Protein AF-A0A379TBE5-F1 (afdb_monomer)

Structure (mmCIF, N/CA/C/O backbone):
data_AF-A0A379TBE5-F1
#
_entry.id   AF-A0A379TBE5-F1
#
loop_
_atom_site.group_PDB
_atom_site.id
_atom_site.type_symbol
_atom_site.label_atom_id
_atom_site.label_alt_id
_atom_site.label_comp_id
_atom_site.label_asym_id
_atom_site.label_entity_id
_atom_site.label_seq_id
_atom_site.pdbx_PDB_ins_code
_atom_site.Cartn_x
_atom_site.Cartn_y
_atom_site.Cartn_z
_atom_site.occupancy
_atom_site.B_iso_or_equiv
_atom_site.auth_seq_id
_atom_site.auth_comp_id
_atom_site.auth_asym_id
_atom_site.auth_atom_id
_atom_site.pdbx_PDB_model_num
ATOM 1 N N . MET A 1 1 ? 8.022 28.001 19.958 1.00 60.09 1 MET A N 1
ATOM 2 C CA . MET A 1 1 ? 8.919 27.597 18.843 1.00 60.09 1 MET A CA 1
ATOM 3 C C . MET A 1 1 ? 9.074 26.079 18.660 1.00 60.09 1 MET A C 1
ATOM 5 O O . MET A 1 1 ? 9.255 25.662 17.524 1.00 60.09 1 MET A O 1
ATOM 9 N N . LYS A 1 2 ? 8.968 25.237 19.708 1.00 61.66 2 LYS A N 1
ATOM 10 C CA . LYS A 1 2 ? 9.006 23.761 19.568 1.00 61.66 2 LYS A CA 1
ATOM 11 C C . LYS A 1 2 ? 7.801 23.167 18.812 1.00 61.66 2 LYS A C 1
ATOM 13 O O . LYS A 1 2 ? 8.003 22.274 18.000 1.00 61.66 2 LYS A O 1
ATOM 18 N N . THR A 1 3 ? 6.589 23.687 19.021 1.00 72.38 3 THR A N 1
ATOM 19 C CA . THR A 1 3 ? 5.361 23.208 18.349 1.00 72.38 3 THR A CA 1
ATOM 20 C C . THR A 1 3 ? 5.411 23.435 16.835 1.00 72.38 3 THR A C 1
ATOM 22 O O . THR A 1 3 ? 5.317 22.480 16.076 1.00 72.38 3 THR A O 1
ATOM 25 N N . ARG A 1 4 ? 5.759 24.658 16.406 1.00 70.94 4 ARG A N 1
ATOM 26 C CA . ARG A 1 4 ? 5.875 25.039 14.985 1.00 70.94 4 ARG A CA 1
ATOM 27 C C . ARG A 1 4 ? 6.905 24.213 14.195 1.00 70.94 4 ARG A C 1
ATOM 29 O O . ARG A 1 4 ? 6.719 23.963 13.013 1.00 70.94 4 ARG A O 1
ATOM 36 N N . ARG A 1 5 ? 7.993 23.760 14.839 1.00 69.00 5 ARG A N 1
ATOM 37 C CA . ARG A 1 5 ? 8.977 22.855 14.207 1.00 69.00 5 ARG A CA 1
ATOM 38 C C . ARG A 1 5 ? 8.442 21.430 14.038 1.00 69.00 5 ARG A C 1
ATOM 40 O O . ARG A 1 5 ? 8.743 20.806 13.029 1.00 69.00 5 ARG A O 1
ATOM 47 N N . ARG A 1 6 ? 7.666 20.922 15.003 1.00 68.56 6 ARG A N 1
ATOM 48 C CA . ARG A 1 6 ? 7.034 19.593 14.909 1.00 68.56 6 ARG A CA 1
ATOM 49 C C . ARG A 1 6 ? 5.946 19.559 13.840 1.00 68.56 6 ARG A C 1
ATOM 51 O O . ARG A 1 6 ? 5.897 18.607 13.074 1.00 68.56 6 ARG A O 1
ATOM 58 N N . GLU A 1 7 ? 5.133 20.608 13.766 1.00 66.75 7 GLU A N 1
ATOM 59 C CA . GLU A 1 7 ? 4.106 20.775 12.728 1.00 66.75 7 GLU A CA 1
ATOM 60 C C . GLU A 1 7 ? 4.739 20.738 11.331 1.00 66.75 7 GLU A C 1
ATOM 62 O O . GLU A 1 7 ? 4.389 19.891 10.515 1.00 66.75 7 GLU A O 1
ATOM 67 N N . MET A 1 8 ? 5.785 21.541 11.111 1.00 62.34 8 MET A N 1
ATOM 68 C CA . MET A 1 8 ? 6.522 21.574 9.844 1.00 62.34 8 MET A CA 1
ATOM 69 C C . MET A 1 8 ? 7.164 20.221 9.482 1.00 62.34 8 MET A C 1
ATOM 71 O O . MET A 1 8 ? 7.139 19.809 8.326 1.00 62.34 8 MET A O 1
ATOM 75 N N . GLN A 1 9 ? 7.723 19.493 10.455 1.00 62.62 9 GLN A N 1
ATOM 76 C CA . GLN A 1 9 ? 8.281 18.153 10.214 1.00 62.62 9 GLN A CA 1
ATOM 77 C C . GLN A 1 9 ? 7.206 17.132 9.816 1.00 62.62 9 GLN A C 1
ATOM 79 O O . GLN A 1 9 ? 7.456 16.282 8.961 1.00 62.62 9 GLN A O 1
ATOM 84 N N . SER A 1 10 ? 6.019 17.227 10.415 1.00 64.31 10 SER A N 1
ATOM 85 C CA . SER A 1 10 ? 4.872 16.373 10.099 1.00 64.31 10 SER A CA 1
ATOM 86 C C . SER A 1 10 ? 4.336 16.642 8.691 1.00 64.31 10 SER A C 1
ATOM 88 O O . SER A 1 10 ? 4.044 15.704 7.948 1.00 64.31 10 SER A O 1
ATOM 90 N N . GLU A 1 11 ? 4.254 17.913 8.290 1.00 60.50 11 GLU A N 1
ATOM 91 C CA . GLU A 1 11 ? 3.841 18.319 6.941 1.00 60.50 11 GLU A CA 1
ATOM 92 C C . GLU A 1 11 ? 4.806 17.802 5.867 1.00 60.50 11 GLU A C 1
ATOM 94 O O . GLU A 1 11 ? 4.367 17.240 4.864 1.00 60.50 11 GLU A O 1
ATOM 99 N N . ILE A 1 12 ? 6.120 17.907 6.102 1.00 65.31 12 ILE A N 1
ATOM 100 C CA . ILE A 1 12 ? 7.146 17.402 5.175 1.00 65.31 12 ILE A CA 1
ATOM 101 C C . ILE A 1 12 ? 7.048 15.878 5.021 1.00 65.31 12 ILE A C 1
ATOM 103 O O . ILE A 1 12 ? 7.088 15.369 3.900 1.00 65.31 12 ILE A O 1
ATOM 107 N N . GLN A 1 13 ? 6.887 15.139 6.125 1.00 67.62 13 GLN A N 1
ATOM 108 C CA . GLN A 1 13 ? 6.728 13.680 6.074 1.00 67.62 13 GLN A CA 1
ATOM 109 C C . GLN A 1 13 ? 5.447 13.269 5.344 1.00 67.62 13 GLN A C 1
ATOM 111 O O . GLN A 1 13 ? 5.480 12.367 4.508 1.00 67.62 13 GLN A O 1
ATOM 116 N N . SER A 1 14 ? 4.340 13.969 5.599 1.00 69.06 14 SER A N 1
ATOM 117 C CA . SER A 1 14 ? 3.058 13.719 4.928 1.00 69.06 14 SER A CA 1
ATOM 118 C C . SER A 1 14 ? 3.145 13.998 3.423 1.00 69.06 14 SER A C 1
ATOM 120 O O . SER A 1 14 ? 2.638 13.216 2.618 1.00 69.06 14 SER A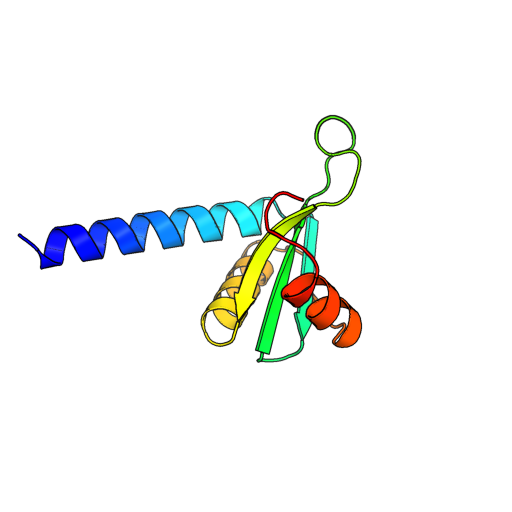 O 1
ATOM 122 N N . GLY A 1 15 ? 3.842 15.070 3.029 1.00 74.00 15 GLY A N 1
ATOM 123 C CA . GLY A 1 15 ? 4.099 15.402 1.626 1.00 74.00 15 GLY A CA 1
ATOM 124 C C . GLY A 1 15 ? 4.976 14.367 0.915 1.00 74.00 15 GLY A C 1
ATOM 125 O O . GLY A 1 15 ? 4.657 13.955 -0.200 1.00 74.00 15 GLY A O 1
ATOM 126 N N . SER A 1 16 ? 6.037 13.896 1.577 1.00 84.69 16 SER A N 1
ATOM 127 C CA . SER A 1 16 ? 6.929 12.850 1.054 1.00 84.69 16 SER A CA 1
ATOM 128 C C . SER A 1 16 ? 6.204 11.512 0.849 1.00 84.69 16 SER A C 1
ATOM 130 O O . SER A 1 16 ? 6.352 10.860 -0.190 1.00 84.69 16 SER A O 1
ATOM 132 N N . LEU A 1 17 ? 5.341 11.137 1.798 1.00 89.50 17 LEU A N 1
ATOM 133 C CA . LEU A 1 17 ? 4.504 9.945 1.684 1.00 89.50 17 LEU A CA 1
ATOM 134 C C . LEU A 1 17 ? 3.541 10.060 0.503 1.00 89.50 17 LEU A C 1
ATOM 136 O O . LEU A 1 17 ? 3.503 9.172 -0.345 1.00 89.50 17 LEU A O 1
ATOM 140 N N . ALA A 1 18 ? 2.793 11.163 0.409 1.00 91.75 18 ALA A N 1
ATOM 141 C CA . ALA A 1 18 ? 1.837 11.361 -0.676 1.00 91.75 18 ALA A CA 1
ATOM 142 C C . ALA A 1 18 ? 2.510 11.322 -2.055 1.00 91.75 18 ALA A C 1
ATOM 144 O O . ALA A 1 18 ? 1.942 10.777 -3.001 1.00 91.75 18 ALA A O 1
ATOM 145 N N . GLN A 1 19 ? 3.727 11.858 -2.166 1.00 93.75 19 GLN A N 1
ATOM 146 C CA . GLN A 1 19 ? 4.514 11.779 -3.391 1.00 93.75 19 GLN A CA 1
ATOM 147 C C . GLN A 1 19 ? 4.899 10.336 -3.737 1.00 93.75 19 GLN A C 1
ATOM 149 O O . GLN A 1 19 ? 4.754 9.928 -4.888 1.00 93.75 19 GLN A O 1
ATOM 154 N N . SER A 1 20 ? 5.324 9.553 -2.744 1.00 94.12 20 SER A N 1
ATOM 155 C CA . SER A 1 20 ? 5.687 8.144 -2.934 1.00 94.12 20 SER A CA 1
ATOM 156 C C . SER A 1 20 ? 4.489 7.305 -3.395 1.00 94.12 20 SER A C 1
ATOM 158 O O . SER A 1 20 ? 4.610 6.502 -4.319 1.00 94.12 20 SER A O 1
ATOM 160 N N . VAL A 1 21 ? 3.301 7.544 -2.824 1.00 96.06 21 VAL A N 1
ATOM 161 C CA . VAL A 1 21 ? 2.061 6.870 -3.250 1.00 96.06 21 VAL A CA 1
ATOM 162 C C . VAL A 1 21 ? 1.708 7.225 -4.697 1.00 96.06 21 VAL A C 1
ATOM 164 O O . VAL A 1 21 ? 1.396 6.338 -5.482 1.00 96.06 21 VAL A O 1
ATOM 167 N N . LYS A 1 22 ? 1.807 8.501 -5.091 1.00 95.25 22 LYS A N 1
ATOM 168 C CA . LYS A 1 22 ? 1.510 8.944 -6.469 1.00 95.25 22 LYS A CA 1
ATOM 169 C C . LYS A 1 22 ? 2.449 8.361 -7.524 1.00 95.25 22 LYS A C 1
ATOM 171 O O . LYS A 1 22 ? 2.059 8.239 -8.677 1.00 95.25 22 LYS A O 1
ATOM 176 N N . GLN A 1 23 ? 3.684 8.048 -7.144 1.00 94.19 23 GLN A N 1
ATOM 177 C CA . GLN A 1 23 ? 4.673 7.416 -8.022 1.00 94.19 23 GLN A CA 1
ATOM 178 C C . GLN A 1 23 ? 4.526 5.893 -8.088 1.00 94.19 23 GLN A C 1
ATOM 180 O O . GLN A 1 23 ? 5.219 5.238 -8.865 1.00 94.19 23 GLN A O 1
ATOM 185 N N . SER A 1 24 ? 3.658 5.319 -7.257 1.00 96.56 24 SER A N 1
ATOM 186 C CA . SER A 1 24 ? 3.463 3.878 -7.209 1.00 96.56 24 SER A CA 1
ATOM 187 C C . SER A 1 24 ? 2.682 3.404 -8.423 1.00 96.56 24 SER A C 1
ATOM 189 O O . SER A 1 24 ? 1.700 4.019 -8.824 1.00 96.56 24 SER A O 1
ATOM 191 N N . VAL A 1 25 ? 3.092 2.270 -8.976 1.00 96.31 25 VAL A N 1
ATOM 192 C CA . VAL A 1 25 ? 2.351 1.590 -10.043 1.00 96.31 25 VAL A CA 1
ATOM 193 C C . VAL A 1 25 ? 1.176 0.792 -9.484 1.00 96.31 25 VAL A C 1
ATOM 195 O O . VAL A 1 25 ? 0.185 0.592 -10.178 1.00 96.31 25 VAL A O 1
ATOM 198 N N . ALA A 1 26 ? 1.279 0.347 -8.230 1.00 97.38 26 ALA A N 1
ATOM 199 C CA . ALA A 1 26 ? 0.218 -0.337 -7.506 1.00 97.38 26 ALA A CA 1
ATOM 200 C C . ALA A 1 26 ? 0.438 -0.239 -5.993 1.00 97.38 26 ALA A C 1
ATOM 202 O O . ALA A 1 26 ? 1.568 -0.099 -5.518 1.00 97.38 26 ALA A O 1
ATOM 203 N N . VAL A 1 27 ? -0.646 -0.374 -5.236 1.00 97.88 27 VAL A N 1
ATOM 204 C CA . VAL A 1 27 ? -0.618 -0.538 -3.781 1.00 97.88 27 VAL A CA 1
ATOM 205 C C . VAL A 1 27 ? -1.151 -1.919 -3.429 1.00 97.88 27 VAL A C 1
ATOM 207 O O . VAL A 1 27 ? -2.264 -2.265 -3.810 1.00 97.88 27 VAL A O 1
ATOM 210 N N . VAL A 1 28 ? -0.385 -2.703 -2.676 1.00 97.88 28 VAL A N 1
ATOM 211 C CA . VAL A 1 28 ? -0.827 -3.995 -2.136 1.00 97.88 28 VAL A CA 1
ATOM 212 C C . VAL A 1 28 ? -1.276 -3.795 -0.695 1.00 97.88 28 VAL A C 1
ATOM 214 O O . VAL A 1 28 ? -0.543 -3.204 0.100 1.00 97.88 28 VAL A O 1
ATOM 217 N N . ARG A 1 29 ? -2.469 -4.280 -0.337 1.00 97.94 29 ARG A N 1
ATOM 218 C CA . ARG A 1 29 ? -3.023 -4.121 1.015 1.00 97.94 29 ARG A CA 1
ATOM 219 C C . ARG A 1 29 ? -3.368 -5.442 1.699 1.00 97.94 29 ARG A C 1
ATOM 221 O O . ARG A 1 29 ? -3.860 -6.375 1.066 1.00 97.94 29 ARG A O 1
ATOM 228 N N . ASN A 1 30 ? -3.190 -5.454 3.019 1.00 96.94 30 ASN A N 1
ATOM 229 C CA . ASN A 1 30 ? -3.883 -6.337 3.957 1.00 96.94 30 ASN A CA 1
ATOM 230 C C . ASN A 1 30 ? -4.952 -5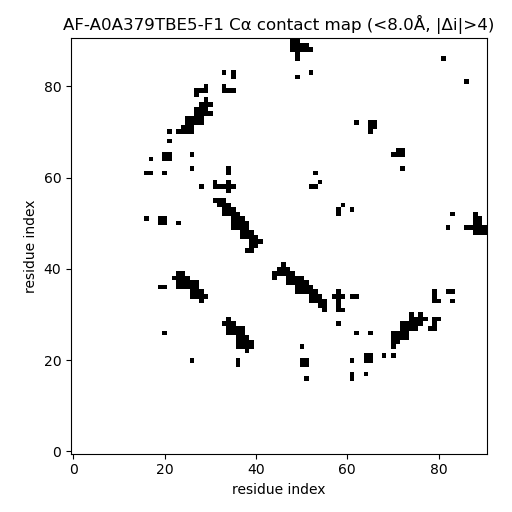.470 4.649 1.00 96.94 30 ASN A C 1
ATOM 232 O O . ASN A 1 30 ? -4.558 -4.512 5.329 1.00 96.94 30 ASN A O 1
ATOM 236 N N . PRO A 1 31 ? -6.259 -5.737 4.453 1.00 90.31 31 PRO A N 1
ATOM 237 C CA . PRO A 1 31 ? -7.338 -4.851 4.884 1.00 90.31 31 PRO A CA 1
ATOM 238 C C . PRO A 1 31 ? -7.142 -4.299 6.292 1.00 90.31 31 PRO A C 1
ATOM 240 O O . PRO A 1 31 ? -6.881 -5.043 7.231 1.00 90.31 31 PRO A O 1
ATOM 243 N N . THR A 1 32 ? -7.267 -2.978 6.426 1.00 77.12 32 THR A N 1
ATOM 244 C CA . THR A 1 32 ? -7.165 -2.208 7.683 1.00 77.12 32 THR A CA 1
ATOM 245 C C . THR A 1 32 ? -5.820 -2.246 8.422 1.00 77.12 32 THR A C 1
ATOM 247 O O . THR A 1 32 ? -5.639 -1.471 9.356 1.00 77.12 32 THR A O 1
ATOM 250 N N . HIS A 1 33 ? -4.858 -3.072 7.994 1.00 91.88 33 HIS A N 1
ATOM 251 C CA . HIS A 1 33 ? -3.621 -3.305 8.743 1.00 91.88 33 HIS A CA 1
ATOM 252 C C . HIS A 1 33 ? -2.365 -2.814 8.034 1.00 91.88 33 HIS A C 1
ATOM 254 O O . HIS A 1 33 ? -1.496 -2.244 8.685 1.00 91.88 33 HIS A O 1
ATOM 260 N N . ILE A 1 34 ? -2.227 -3.068 6.730 1.00 96.81 34 ILE A N 1
ATOM 261 C CA . ILE A 1 34 ? -0.977 -2.827 5.998 1.00 96.81 34 ILE A CA 1
ATOM 262 C C . ILE A 1 34 ? -1.289 -2.315 4.597 1.00 96.81 34 ILE A C 1
ATOM 264 O O . ILE A 1 34 ? -2.152 -2.867 3.913 1.00 96.81 34 ILE A O 1
ATOM 268 N N . ALA A 1 35 ? -0.527 -1.319 4.148 1.00 97.75 35 ALA A N 1
ATOM 269 C CA . ALA A 1 35 ? -0.449 -0.929 2.747 1.00 97.75 35 ALA A CA 1
ATOM 270 C C . ALA A 1 35 ? 1.017 -0.802 2.316 1.00 97.75 35 ALA A C 1
ATOM 272 O O . ALA A 1 35 ? 1.823 -0.167 3.002 1.00 97.75 35 ALA A O 1
ATOM 273 N N . VAL A 1 36 ? 1.354 -1.390 1.170 1.00 97.75 36 VAL A N 1
ATOM 274 C CA . VAL A 1 36 ? 2.688 -1.348 0.565 1.00 97.75 36 VAL A CA 1
ATOM 275 C C . VAL A 1 36 ? 2.586 -0.758 -0.833 1.00 97.75 36 VAL A C 1
ATOM 277 O O . VAL A 1 36 ? 1.809 -1.221 -1.661 1.00 97.75 36 VAL A O 1
ATOM 280 N N . CYS A 1 37 ? 3.386 0.266 -1.089 1.00 97.75 37 CYS A N 1
ATOM 281 C CA . CYS A 1 37 ? 3.466 0.993 -2.344 1.00 97.75 37 CYS A CA 1
ATOM 282 C C . CYS A 1 37 ? 4.583 0.415 -3.213 1.00 97.75 37 CYS A C 1
ATOM 284 O O . CYS A 1 37 ? 5.755 0.469 -2.829 1.00 97.75 37 CYS A O 1
ATOM 286 N N . LEU A 1 38 ? 4.225 -0.121 -4.378 1.00 96.56 38 LEU A N 1
ATOM 287 C CA . LEU A 1 38 ? 5.169 -0.691 -5.332 1.00 96.56 38 LEU A CA 1
ATOM 288 C C . LEU A 1 38 ? 5.461 0.306 -6.448 1.00 96.56 38 LEU A C 1
ATOM 290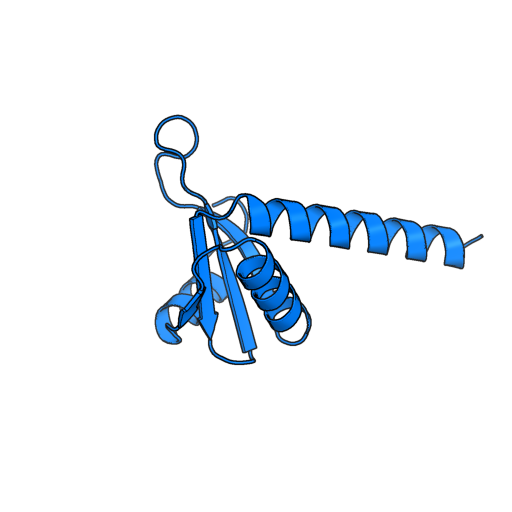 O O . LEU A 1 38 ? 4.545 0.856 -7.057 1.00 96.56 38 LEU A O 1
ATOM 294 N N . GLY A 1 39 ? 6.741 0.510 -6.732 1.00 94.94 39 GLY A N 1
ATOM 295 C CA . GLY A 1 39 ? 7.238 1.282 -7.862 1.00 94.94 39 GLY A CA 1
ATOM 296 C C . GLY A 1 39 ? 7.858 0.368 -8.906 1.00 94.94 39 GLY A C 1
ATOM 297 O O . GLY A 1 39 ? 8.440 -0.663 -8.574 1.00 94.94 39 GLY A O 1
ATOM 298 N N . TYR A 1 40 ? 7.740 0.756 -10.170 1.00 93.56 40 TYR A N 1
ATOM 299 C CA . TYR A 1 40 ? 8.416 0.105 -11.283 1.00 93.56 40 TYR A CA 1
ATOM 300 C C . TYR A 1 40 ? 8.601 1.116 -12.414 1.00 93.56 40 TYR A C 1
ATOM 302 O O . TYR A 1 40 ? 7.670 1.849 -12.749 1.00 93.56 40 TYR A O 1
ATOM 310 N N . HIS A 1 41 ? 9.792 1.151 -13.007 1.00 91.50 41 HIS A N 1
ATOM 311 C CA . HIS A 1 41 ? 10.079 1.966 -14.184 1.00 91.50 41 HIS A CA 1
ATOM 312 C C . HIS A 1 41 ? 11.037 1.192 -15.098 1.00 91.50 41 HIS A C 1
ATOM 314 O O . HIS A 1 41 ? 12.157 0.928 -14.671 1.00 91.50 41 HIS A O 1
ATOM 320 N N . PRO A 1 42 ? 10.664 0.841 -16.341 1.00 89.12 42 PRO A N 1
ATOM 321 C CA . PRO A 1 42 ? 11.471 -0.039 -17.193 1.00 89.12 42 PRO A CA 1
ATOM 322 C C . PRO A 1 42 ? 12.939 0.383 -17.352 1.00 89.12 42 PRO A C 1
ATOM 324 O O . PRO A 1 42 ? 13.811 -0.475 -17.459 1.00 89.12 42 PRO A O 1
ATOM 327 N N . THR A 1 43 ? 13.207 1.692 -17.343 1.00 90.75 43 THR A N 1
ATOM 328 C CA . THR A 1 43 ? 14.549 2.256 -17.549 1.00 90.75 43 THR A CA 1
ATOM 329 C C . THR A 1 43 ? 15.324 2.446 -16.242 1.00 90.75 43 THR A C 1
ATOM 331 O O . THR A 1 43 ? 16.478 2.041 -16.149 1.00 90.75 43 THR A O 1
ATOM 334 N N . ASP A 1 44 ? 14.697 3.039 -15.221 1.00 87.50 44 ASP A N 1
ATOM 335 C CA . ASP A 1 44 ? 15.397 3.487 -14.000 1.00 87.50 44 ASP A CA 1
ATOM 336 C C . ASP A 1 44 ? 15.218 2.524 -12.817 1.00 87.50 44 ASP A C 1
ATOM 338 O O . ASP A 1 44 ? 16.017 2.494 -11.881 1.00 87.50 44 ASP A O 1
ATOM 342 N N . MET A 1 45 ? 14.154 1.722 -12.851 1.00 86.00 45 MET A N 1
ATOM 343 C CA . MET A 1 45 ? 13.755 0.779 -11.811 1.00 86.00 45 MET A CA 1
ATOM 344 C C . MET A 1 45 ? 13.274 -0.529 -12.467 1.00 86.00 45 MET A C 1
ATOM 346 O O . MET A 1 45 ? 12.080 -0.844 -12.433 1.00 86.00 45 MET A O 1
ATOM 350 N N . PRO A 1 46 ? 14.196 -1.287 -13.097 1.00 88.31 46 PRO A N 1
ATOM 351 C CA . PRO A 1 46 ? 13.855 -2.470 -13.892 1.00 88.31 46 PRO A CA 1
ATOM 352 C C . PRO A 1 46 ? 13.349 -3.645 -13.043 1.00 88.31 46 PRO A C 1
ATOM 354 O O . PRO A 1 46 ? 12.810 -4.609 -13.578 1.00 88.31 46 PRO A O 1
ATOM 357 N N . ILE A 1 47 ? 13.514 -3.567 -11.722 1.00 91.56 47 ILE A N 1
ATOM 358 C CA . ILE A 1 47 ? 12.985 -4.517 -10.745 1.00 91.56 47 ILE A CA 1
ATOM 359 C C . ILE A 1 47 ? 11.991 -3.745 -9.875 1.00 91.56 47 ILE A C 1
ATOM 361 O O . ILE A 1 47 ? 12.348 -2.649 -9.434 1.00 91.56 47 ILE A O 1
ATOM 365 N N . PRO A 1 48 ? 10.778 -4.273 -9.623 1.00 91.94 48 PRO A N 1
ATOM 366 C CA . PRO A 1 48 ? 9.819 -3.628 -8.738 1.00 91.94 48 PRO A CA 1
ATOM 367 C C . PRO A 1 48 ? 10.410 -3.379 -7.351 1.00 91.94 48 PRO A C 1
ATOM 369 O O . PRO A 1 48 ? 11.033 -4.276 -6.786 1.00 91.94 48 PRO A O 1
ATOM 372 N N . ARG A 1 49 ? 10.190 -2.181 -6.805 1.00 94.56 49 ARG A N 1
ATOM 373 C CA . ARG A 1 49 ? 10.701 -1.786 -5.485 1.00 94.56 49 ARG A CA 1
ATOM 374 C C . ARG A 1 49 ? 9.608 -1.300 -4.560 1.00 94.56 49 ARG A C 1
ATOM 376 O O . ARG A 1 49 ? 8.598 -0.757 -5.011 1.00 94.56 49 ARG A O 1
ATOM 383 N N . VAL A 1 50 ? 9.844 -1.406 -3.258 1.00 96.38 50 VAL A N 1
ATOM 384 C CA . VAL A 1 50 ? 8.960 -0.809 -2.249 1.00 96.38 50 VAL A CA 1
ATOM 385 C C . VAL A 1 50 ? 9.290 0.675 -2.100 1.00 96.38 50 VAL A C 1
ATOM 387 O O . VAL A 1 50 ? 10.315 1.035 -1.527 1.00 96.38 50 VAL A O 1
ATOM 390 N N . LEU A 1 51 ? 8.421 1.564 -2.582 1.00 95.00 51 LEU A N 1
ATOM 391 C CA . LEU A 1 51 ? 8.608 3.017 -2.437 1.00 95.00 51 LEU A CA 1
ATOM 392 C C . LEU A 1 51 ? 8.268 3.482 -1.016 1.00 95.00 51 LEU A C 1
ATOM 394 O O . LEU A 1 51 ? 8.968 4.285 -0.387 1.00 95.00 51 LEU A O 1
ATOM 398 N N . GLU A 1 52 ? 7.172 2.946 -0.494 1.00 95.88 52 GLU A N 1
ATOM 399 C CA . GLU A 1 52 ? 6.588 3.342 0.778 1.00 95.88 52 GLU A CA 1
ATOM 400 C C . GLU A 1 52 ? 5.810 2.173 1.380 1.00 95.88 52 GLU A C 1
ATOM 402 O O . GLU A 1 52 ? 5.312 1.303 0.664 1.00 95.88 52 GLU A O 1
ATOM 407 N N . LYS A 1 53 ? 5.722 2.124 2.705 1.00 95.62 53 LYS A N 1
ATOM 408 C CA . LYS A 1 53 ? 4.904 1.137 3.410 1.00 95.62 53 LYS A CA 1
ATOM 409 C C . LYS A 1 53 ? 4.420 1.716 4.728 1.00 95.62 53 LYS A C 1
ATOM 411 O O . LYS A 1 53 ? 5.156 2.445 5.386 1.00 95.62 53 LYS A O 1
ATOM 416 N N . GLY A 1 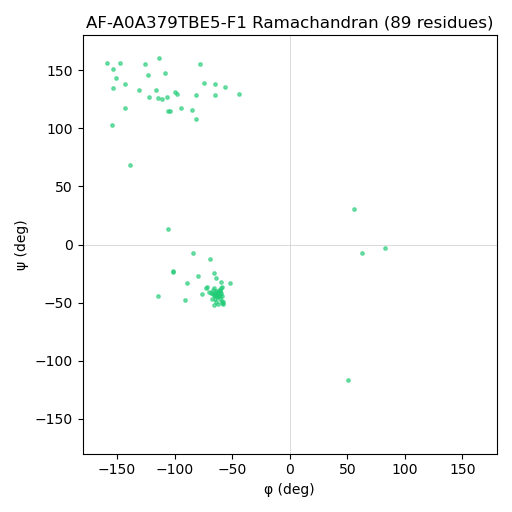54 ? 3.197 1.379 5.115 1.00 94.75 54 GLY A N 1
ATOM 417 C CA . GLY A 1 54 ? 2.593 1.868 6.349 1.00 94.75 54 GLY A CA 1
ATOM 418 C C . GLY A 1 54 ? 1.649 0.852 6.972 1.00 94.75 54 GLY A C 1
ATOM 419 O O . GLY A 1 54 ? 1.122 -0.019 6.275 1.00 94.75 54 GLY A O 1
ATOM 420 N N . SER A 1 55 ? 1.443 0.982 8.281 1.00 95.81 55 SER A N 1
ATOM 421 C CA . SER A 1 55 ? 0.465 0.197 9.037 1.00 95.81 55 SER A CA 1
ATOM 422 C C . SER A 1 55 ? -0.672 1.067 9.573 1.00 95.81 55 SER A C 1
ATOM 424 O O . SER A 1 55 ? -0.555 2.294 9.650 1.00 95.81 55 SER A O 1
ATOM 426 N N . ASP A 1 56 ? -1.789 0.431 9.918 1.00 94.81 56 ASP A N 1
ATOM 427 C CA . ASP A 1 56 ? -2.913 1.024 10.651 1.00 94.81 56 ASP A CA 1
ATOM 428 C C . ASP A 1 56 ? -3.399 2.357 10.036 1.00 94.81 56 ASP A C 1
ATOM 430 O O . ASP A 1 56 ? -3.845 2.410 8.887 1.00 94.81 56 ASP A O 1
ATOM 434 N N . ALA A 1 57 ? -3.287 3.469 10.771 1.00 93.75 57 ALA A N 1
ATOM 435 C CA . ALA A 1 57 ? -3.685 4.794 10.299 1.00 93.75 57 ALA A CA 1
ATOM 436 C C . ALA A 1 57 ? -2.925 5.229 9.033 1.00 93.75 57 ALA A C 1
ATOM 438 O O . ALA A 1 57 ? -3.511 5.837 8.136 1.00 93.75 57 ALA A O 1
ATOM 439 N N . GLN A 1 58 ? -1.638 4.888 8.931 1.00 93.38 58 GLN A N 1
ATOM 440 C CA . GLN A 1 58 ? -0.831 5.202 7.757 1.00 93.38 58 GLN A CA 1
ATOM 441 C C . GLN A 1 58 ? -1.241 4.342 6.558 1.00 93.38 58 GLN A C 1
ATOM 443 O O . GLN A 1 58 ? -1.283 4.853 5.441 1.00 93.38 58 GLN A O 1
ATOM 448 N N . ALA A 1 59 ? -1.605 3.075 6.778 1.00 96.12 59 ALA A N 1
ATOM 449 C CA . ALA A 1 59 ? -2.137 2.213 5.724 1.00 96.12 59 ALA A CA 1
ATOM 450 C C . ALA A 1 59 ? -3.438 2.786 5.140 1.00 96.12 59 ALA A C 1
ATOM 452 O O . ALA A 1 59 ? -3.565 2.916 3.923 1.00 96.12 59 ALA A O 1
ATOM 453 N N . ASN A 1 60 ? -4.367 3.214 6.002 1.00 95.12 60 ASN A N 1
ATOM 454 C CA . ASN A 1 60 ? -5.611 3.861 5.574 1.00 95.12 60 ASN A CA 1
ATOM 455 C C . ASN A 1 60 ? -5.347 5.160 4.796 1.00 95.12 60 ASN A C 1
ATOM 457 O O . ASN A 1 60 ? -5.999 5.424 3.786 1.00 95.12 60 ASN A O 1
ATOM 461 N N . TYR A 1 61 ? -4.364 5.955 5.231 1.00 94.69 61 TYR A N 1
ATOM 462 C CA . TYR A 1 61 ? -3.975 7.178 4.531 1.00 94.69 61 TYR A CA 1
ATOM 463 C C . TYR A 1 61 ? -3.375 6.896 3.144 1.00 94.69 61 TYR A C 1
ATOM 465 O O . TYR A 1 61 ? -3.758 7.543 2.170 1.00 94.69 61 TYR A O 1
ATOM 473 N N . ILE A 1 62 ? -2.495 5.894 3.033 1.00 96.06 62 ILE A N 1
ATOM 474 C CA . ILE A 1 62 ? -1.923 5.435 1.758 1.00 96.06 62 ILE A CA 1
ATOM 475 C C . ILE A 1 62 ? -3.031 5.004 0.794 1.00 96.06 62 ILE A C 1
ATOM 477 O O . ILE A 1 62 ? -3.053 5.462 -0.347 1.00 96.06 62 ILE A O 1
ATOM 481 N N . VAL A 1 63 ? -3.969 4.168 1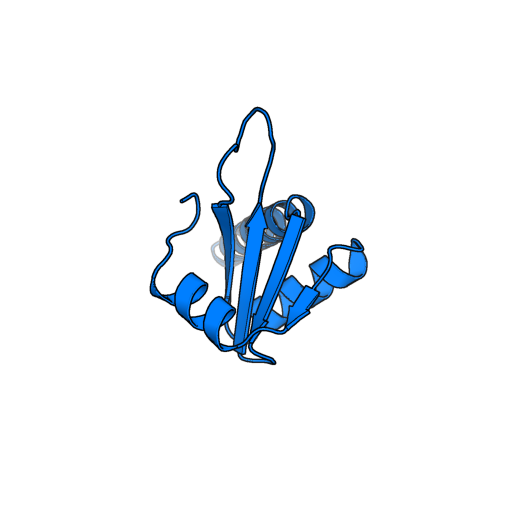.254 1.00 96.50 63 VAL A N 1
ATOM 482 C CA . VAL A 1 63 ? -5.096 3.696 0.433 1.00 96.50 63 VAL A CA 1
ATOM 483 C C . VAL A 1 63 ? -5.953 4.871 -0.039 1.00 96.50 63 VAL A C 1
ATOM 485 O O . VAL A 1 63 ? -6.249 4.960 -1.227 1.00 96.50 63 VAL A O 1
ATOM 488 N N . ASN A 1 64 ? -6.267 5.829 0.840 1.00 96.00 64 ASN A N 1
ATOM 489 C CA . ASN A 1 64 ? -7.038 7.012 0.455 1.00 96.00 64 ASN A CA 1
ATOM 490 C C . ASN A 1 64 ? -6.337 7.845 -0.629 1.00 96.00 64 ASN A C 1
ATOM 492 O O . ASN A 1 64 ? -6.977 8.302 -1.576 1.00 96.00 64 ASN A O 1
ATOM 496 N N . ILE A 1 65 ? -5.021 8.052 -0.512 1.00 96.69 65 ILE A N 1
ATOM 497 C CA . ILE A 1 65 ? -4.255 8.772 -1.535 1.00 96.69 65 ILE A CA 1
ATOM 498 C C . ILE A 1 65 ? -4.243 7.980 -2.845 1.00 96.69 65 ILE A C 1
ATOM 500 O O . ILE A 1 65 ? -4.436 8.580 -3.902 1.00 96.69 65 ILE A O 1
ATOM 504 N N . ALA A 1 66 ? -4.039 6.664 -2.788 1.00 97.19 66 ALA A N 1
ATOM 505 C CA . ALA A 1 66 ? -4.013 5.804 -3.965 1.00 97.19 66 ALA A CA 1
ATOM 506 C C . ALA A 1 66 ? -5.339 5.876 -4.736 1.00 97.19 66 ALA A C 1
ATOM 508 O O . ALA A 1 66 ? -5.338 6.203 -5.921 1.00 97.19 66 ALA 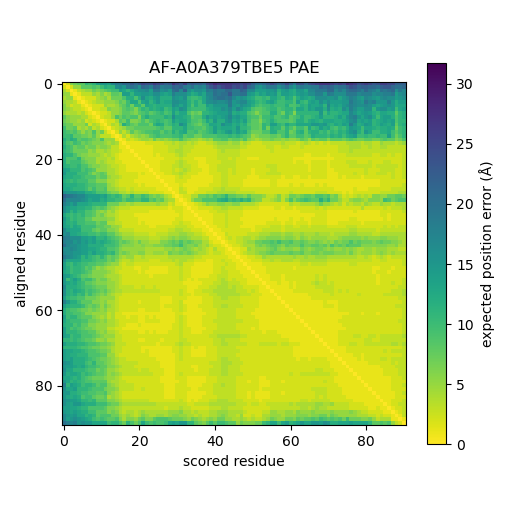A O 1
ATOM 509 N N . GLU A 1 67 ? -6.467 5.709 -4.042 1.00 96.31 67 GLU A N 1
ATOM 510 C CA . GLU A 1 67 ? -7.813 5.811 -4.621 1.00 96.31 67 GLU A CA 1
ATOM 511 C C . GLU A 1 67 ? -8.059 7.185 -5.258 1.00 96.31 67 GLU A C 1
ATOM 513 O O . GLU A 1 67 ? -8.529 7.276 -6.391 1.00 96.31 67 GLU A O 1
ATOM 518 N N . ARG A 1 68 ? -7.669 8.271 -4.578 1.00 96.81 68 ARG A N 1
ATOM 519 C CA . ARG A 1 68 ? -7.826 9.645 -5.091 1.00 96.81 68 ARG A CA 1
ATOM 520 C C . ARG A 1 68 ? -6.984 9.952 -6.327 1.00 96.81 68 ARG A C 1
ATOM 522 O O . ARG A 1 68 ? -7.317 10.884 -7.052 1.00 96.81 68 ARG A O 1
ATOM 529 N N . ASN A 1 69 ? -5.882 9.234 -6.531 1.00 97.00 69 ASN A N 1
ATOM 530 C CA . ASN A 1 69 ? -4.985 9.414 -7.676 1.00 97.00 69 ASN A CA 1
ATOM 531 C C . ASN A 1 69 ? -5.130 8.280 -8.703 1.00 97.00 69 ASN A C 1
ATOM 533 O O . ASN A 1 69 ? -4.286 8.158 -9.586 1.00 97.00 69 ASN A O 1
ATOM 537 N N . CYS A 1 70 ? -6.187 7.464 -8.597 1.00 96.88 70 CYS A N 1
ATOM 538 C CA . CYS A 1 70 ? -6.453 6.334 -9.488 1.00 96.88 70 CYS A CA 1
ATOM 539 C C . CYS A 1 70 ? -5.296 5.317 -9.564 1.00 96.88 70 CYS A C 1
ATOM 541 O O . CYS A 1 70 ? -5.101 4.671 -10.592 1.00 96.88 70 CYS A O 1
ATOM 543 N N . ILE A 1 71 ? -4.533 5.165 -8.478 1.00 97.81 71 ILE A N 1
ATOM 544 C CA . ILE A 1 71 ? -3.510 4.126 -8.353 1.00 97.81 71 ILE A CA 1
ATOM 545 C C . ILE A 1 71 ? -4.211 2.820 -7.953 1.00 97.81 71 ILE A C 1
ATOM 547 O O . ILE A 1 71 ? -4.979 2.824 -6.986 1.00 97.81 71 ILE A O 1
ATOM 551 N N . PRO A 1 72 ? -3.979 1.699 -8.659 1.00 97.75 72 PRO A N 1
ATOM 552 C CA . PRO A 1 72 ? -4.676 0.454 -8.376 1.00 97.75 72 PRO A CA 1
ATOM 553 C C . PRO A 1 72 ? -4.303 -0.079 -6.990 1.00 97.75 72 PRO A C 1
ATOM 555 O O . PRO A 1 72 ? -3.126 -0.238 -6.660 1.00 97.75 72 PRO A O 1
ATOM 558 N N . VAL A 1 73 ? -5.328 -0.382 -6.193 1.00 97.62 73 VAL A N 1
ATOM 559 C CA . VAL A 1 73 ? -5.189 -0.991 -4.868 1.00 97.62 73 VAL A CA 1
ATOM 560 C C . VAL A 1 73 ? -5.601 -2.455 -4.966 1.00 97.62 73 VAL A C 1
ATOM 562 O O . VAL A 1 73 ? -6.758 -2.768 -5.236 1.00 97.62 73 VAL A O 1
ATOM 565 N N . VAL A 1 74 ? -4.646 -3.353 -4.751 1.00 97.25 74 VAL A N 1
ATOM 566 C CA . VAL A 1 74 ? -4.828 -4.801 -4.837 1.00 97.25 74 VAL A CA 1
ATOM 567 C C . VAL A 1 74 ? -4.832 -5.385 -3.435 1.00 97.25 74 VAL A C 1
ATOM 569 O O . VAL A 1 74 ? -3.914 -5.174 -2.644 1.00 97.25 74 VAL A O 1
ATOM 572 N N . GLU A 1 75 ? -5.870 -6.144 -3.121 1.00 97.62 75 GLU A N 1
ATOM 573 C CA . GLU A 1 75 ? -5.948 -6.866 -1.861 1.00 97.62 75 GLU A CA 1
ATOM 574 C C . GLU A 1 75 ? -5.226 -8.207 -1.974 1.00 97.62 75 GLU A C 1
ATOM 576 O O . GLU A 1 75 ? -5.611 -9.070 -2.760 1.00 97.62 75 GLU A O 1
ATOM 581 N N . ASN A 1 76 ? -4.153 -8.369 -1.202 1.00 97.56 76 ASN A N 1
ATOM 582 C CA . ASN A 1 76 ? -3.425 -9.625 -1.084 1.00 97.56 76 ASN A CA 1
ATOM 583 C C . ASN A 1 76 ? -2.724 -9.653 0.277 1.00 97.56 76 ASN A C 1
ATOM 585 O O . ASN A 1 76 ? -1.707 -8.989 0.482 1.00 97.56 76 ASN A O 1
ATOM 589 N N . VAL A 1 77 ? -3.303 -10.402 1.216 1.00 96.62 77 VAL A 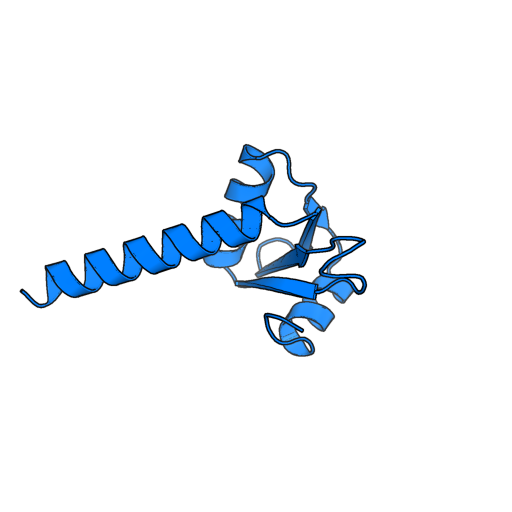N 1
ATOM 590 C CA . VAL A 1 77 ? -2.876 -10.417 2.620 1.00 96.62 77 VAL A CA 1
ATOM 591 C C . VAL A 1 77 ? -1.467 -10.981 2.777 1.00 96.62 77 VAL A C 1
ATOM 593 O O . VAL A 1 77 ? -0.651 -10.375 3.473 1.00 96.62 77 VAL A O 1
ATOM 596 N N . ASP A 1 78 ? -1.175 -12.106 2.128 1.00 97.50 78 ASP A N 1
ATOM 597 C CA . ASP A 1 78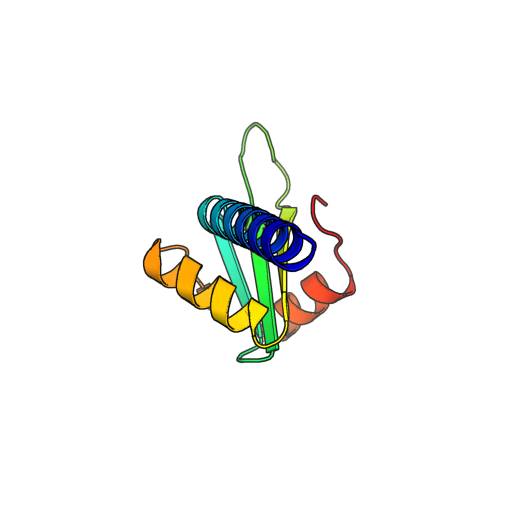 ? 0.112 -12.788 2.265 1.00 97.50 78 ASP A CA 1
ATOM 598 C C . ASP A 1 78 ? 1.235 -11.952 1.651 1.00 97.50 78 ASP A C 1
ATOM 600 O O . ASP A 1 78 ? 2.233 -11.673 2.315 1.00 97.50 78 ASP A O 1
ATOM 604 N N . LEU A 1 79 ? 1.024 -11.432 0.437 1.00 96.56 79 LEU A N 1
ATOM 605 C CA . LEU A 1 79 ? 1.998 -10.565 -0.224 1.00 96.56 79 LEU A CA 1
ATOM 606 C C . LEU A 1 79 ? 2.221 -9.264 0.555 1.00 96.56 79 LEU A C 1
ATOM 608 O O . LEU A 1 79 ? 3.363 -8.847 0.730 1.00 96.56 79 LEU A O 1
ATOM 612 N N . ALA A 1 80 ? 1.154 -8.626 1.050 1.00 97.25 80 ALA A N 1
ATOM 613 C CA . ALA A 1 80 ? 1.280 -7.415 1.857 1.00 97.25 80 ALA A CA 1
ATOM 614 C C . ALA A 1 80 ? 2.104 -7.664 3.126 1.00 97.25 80 ALA A C 1
ATOM 616 O O . ALA A 1 80 ? 2.939 -6.833 3.47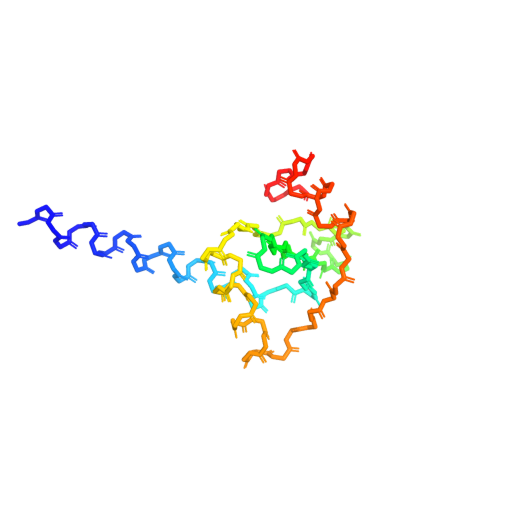5 1.00 97.25 80 ALA A O 1
ATOM 617 N N . ARG A 1 81 ? 1.898 -8.802 3.806 1.00 96.94 81 ARG A N 1
ATOM 618 C CA . ARG A 1 81 ? 2.668 -9.180 4.999 1.00 96.94 81 ARG A CA 1
ATOM 619 C C . ARG A 1 81 ? 4.133 -9.434 4.657 1.00 96.94 81 ARG A C 1
ATOM 621 O O . ARG A 1 81 ? 4.988 -8.807 5.280 1.00 96.94 81 ARG A O 1
ATOM 628 N N . SER A 1 82 ? 4.425 -10.272 3.662 1.00 97.00 82 SER A N 1
ATOM 629 C CA . SER A 1 82 ? 5.807 -10.563 3.259 1.00 97.00 82 SER A CA 1
ATOM 630 C C . SER A 1 82 ? 6.546 -9.294 2.845 1.00 97.00 82 SER A C 1
ATOM 632 O O . SER A 1 82 ? 7.606 -8.998 3.385 1.00 97.00 82 SER A O 1
ATOM 634 N N . LEU A 1 83 ? 5.958 -8.457 1.985 1.00 95.94 83 LEU A N 1
ATOM 635 C CA . LEU A 1 83 ? 6.584 -7.191 1.592 1.00 95.94 83 LEU A CA 1
ATOM 636 C C . LEU A 1 83 ? 6.800 -6.247 2.781 1.00 95.94 83 LEU A C 1
ATOM 638 O O . LEU A 1 83 ? 7.821 -5.567 2.867 1.00 95.94 83 LEU A O 1
ATOM 642 N N . PHE A 1 84 ? 5.847 -6.184 3.710 1.00 95.94 84 PHE A N 1
ATOM 643 C CA . PHE A 1 84 ? 5.947 -5.283 4.849 1.00 95.94 84 PHE A CA 1
ATOM 644 C C . PHE A 1 84 ? 7.030 -5.701 5.845 1.00 95.94 84 PHE A C 1
ATOM 646 O O . PHE A 1 84 ? 7.758 -4.833 6.336 1.00 95.94 84 PHE A O 1
ATOM 653 N N . PHE A 1 85 ? 7.157 -6.998 6.133 1.00 95.31 85 PHE A N 1
ATOM 654 C CA . PHE A 1 85 ? 8.107 -7.503 7.125 1.00 95.31 85 PHE A CA 1
ATOM 655 C C . PHE A 1 85 ? 9.488 -7.826 6.546 1.00 95.31 85 PHE A C 1
ATOM 657 O O . PHE A 1 85 ? 10.482 -7.631 7.240 1.00 95.31 85 PHE A O 1
ATOM 664 N N . GLU A 1 86 ? 9.572 -8.274 5.293 1.00 95.94 86 GLU A N 1
ATOM 665 C CA . GLU A 1 86 ? 10.814 -8.802 4.711 1.00 95.94 86 GLU A CA 1
ATOM 666 C C . GLU A 1 86 ? 11.535 -7.791 3.806 1.00 95.94 86 GLU A C 1
ATOM 668 O O . GLU A 1 86 ? 12.749 -7.887 3.628 1.00 95.94 86 GLU A O 1
ATOM 673 N N . VAL A 1 87 ? 10.823 -6.802 3.247 1.00 94.31 87 VAL A N 1
ATOM 674 C CA . VAL A 1 87 ? 11.388 -5.868 2.257 1.00 94.31 87 VAL A CA 1
ATOM 675 C C . VAL A 1 87 ? 11.517 -4.459 2.826 1.00 94.31 87 VAL A C 1
ATOM 677 O O . VAL A 1 87 ? 10.563 -3.857 3.320 1.00 94.31 87 VAL A O 1
ATOM 680 N N . GLU A 1 88 ? 12.723 -3.901 2.762 1.00 90.25 88 GLU A N 1
ATOM 681 C CA . GLU A 1 88 ? 12.999 -2.519 3.158 1.00 90.25 88 GLU A CA 1
ATOM 682 C C . GLU A 1 88 ? 12.550 -1.521 2.085 1.00 90.25 88 GLU A C 1
ATOM 684 O O . GLU A 1 88 ? 12.472 -1.831 0.900 1.00 90.25 88 GLU A O 1
ATOM 689 N N . ARG A 1 89 ? 12.277 -0.281 2.498 1.00 88.19 89 ARG A N 1
ATOM 690 C CA . ARG A 1 89 ? 11.956 0.791 1.551 1.00 88.19 89 ARG A CA 1
ATOM 691 C C . ARG A 1 89 ? 13.162 1.095 0.655 1.00 88.19 89 ARG A C 1
ATOM 693 O O . ARG A 1 89 ? 14.284 1.185 1.142 1.00 88.19 89 ARG A O 1
ATOM 700 N N . GLY A 1 90 ? 12.919 1.301 -0.636 1.00 80.88 90 GLY A N 1
ATOM 701 C CA . GLY A 1 90 ? 13.932 1.581 -1.658 1.00 80.88 90 GLY A CA 1
ATOM 702 C C . GLY A 1 90 ? 14.632 0.343 -2.232 1.00 80.88 90 GLY A C 1
ATOM 703 O O . GLY A 1 90 ? 15.449 0.500 -3.150 1.00 80.88 90 GLY A O 1
ATOM 704 N N . ARG A 1 91 ? 14.309 -0.853 -1.723 1.00 75.62 91 ARG A N 1
ATOM 705 C CA . ARG A 1 91 ? 14.760 -2.147 -2.244 1.00 75.62 91 ARG A CA 1
ATOM 706 C C . ARG A 1 91 ? 13.768 -2.742 -3.227 1.00 75.62 91 ARG A C 1
ATOM 708 O O . ARG A 1 91 ? 12.545 -2.560 -3.022 1.00 75.62 91 ARG A O 1
#

Organism: NCBI:txid59203

Nearest PDB structures (foldseek):
  3bzp-assembly1_A  TM=9.821E-01  e=3.766E-10  Escherichia coli
  3bzs-assembly1_A  TM=9.757E-01  e=1.255E-09  Escherichia coli
  2jli-assembly1_A  TM=9.230E-01  e=1.255E-09  Yersinia pestis
  2w0r-assembly1_A-2  TM=8.171E-01  e=1.255E-09  Yersinia enterocolitica
  2v5g-assembly1_A-2  TM=7.981E-01  e=1.027E-09  Yersinia enterocolitica

Radius of gyration: 13.67 Å; Cα contacts (8 Å, |Δi|>4): 158; chains: 1; bounding box: 23×40×37 Å

Sequence (91 aa):
MKTRRREMQSEIQSGSLAQSVKQSVAVVRNPTHIAVCLGYHPTDMPIPRVLEKGSDAQANYIVNIAERNCIPVVENVDLARSLFFEVERGR

Foldseek 3Di:
DVVVVVVVVVVVVLVQLLVLLLQAQAWEDDPQFKIWGWHDDVPPRVDIFTQDMDTHPVRVVSVVSCVVNVRYYHYDNVVRVCCVPPHDHPD

Secondary structure (DSSP, 8-state):
-HHHHHHHHHHHHHHHHHHHHHT-SEEEEETTTEEEEEEEETTTEEEEEEEEEEEHHHHHHHHHHHHHTT--EEE-HHHHHHHHHH--TT-

Solvent-accessible surface area (backbone atoms only — not comparable to full-atom values): 4856 Å² total; per-residue (Å²): 116,72,65,66,52,52,52,53,52,51,52,53,52,53,51,54,48,55,52,38,45,71,62,21,69,34,32,33,23,22,87,82,45,34,29,36,24,33,26,64,36,84,86,89,30,73,58,75,24,30,60,39,72,32,48,41,72,49,13,54,51,51,51,53,53,22,59,77,67,72,32,51,75,43,82,37,53,68,61,27,49,50,48,65,76,75,48,56,74,78,74

pLDDT: mean 89.58, std 11.24, range [60.09, 97.94]

Mean predicted aligned error: 5.14 Å

InterPro domains:
  IPR006135 Type III secretion system substrate exporter [PF01312] (1-90)
  IPR006135 Type III secretion system substrate exporter [PR00950] (33-48)
  IPR006135 Type III secretion system substrate exporter [PR00950] (63-84)
  IPR006135 Type III secretion system substrate exporter [PTHR30531] (1-90)
  IPR029025 Type III secretion system substrate exporter, C-terminal [G3DSA:3.40.1690.10] (1-91)
  IPR029025 Type III secretion system substrate exporter, C-terminal [SSF160544] (5-90)